Protein AF-A0A3D4C6Y8-F1 (afdb_monomer)

Radius of gyration: 14.14 Å; Cα contacts (8 Å, |Δi|>4): 90; chains: 1; bounding box: 28×45×32 Å

Sequence (112 aa):
MLMISGLDLELTQELKIAKGHQFKLLFTAAIDKIGSYLKLEVQHRGKVSVLDIADFCISYNLTFKTCTEILEELKILPAGTFLMLRNSGLNVGEVMAEARRLAELKNGNTTD

pLDDT: mean 88.34, std 12.09, range [39.47, 97.0]

Secondary structure (DSSP, 8-state):
-----HHHHHHHHHHHH--HHHHHHHHHHHHHHHHHHHHHHHHHH-SPPHHHHHHHHHHTT--HHHHHHHHHHTTSS-TTHHHHHHHTT--HHHHHHHHHHHHHHHHHTT--

Structure (mmCIF, N/CA/C/O backbone):
data_AF-A0A3D4C6Y8-F1
#
_entry.id   AF-A0A3D4C6Y8-F1
#
loop_
_atom_site.group_PDB
_atom_site.id
_atom_site.type_symbol
_atom_site.label_atom_id
_atom_site.label_alt_id
_atom_site.label_comp_id
_atom_site.label_asym_id
_atom_site.label_entity_id
_atom_site.label_seq_id
_atom_site.pdbx_PDB_ins_code
_atom_site.Cartn_x
_atom_site.Cartn_y
_atom_site.Cartn_z
_atom_site.occupancy
_atom_site.B_iso_or_equiv
_atom_site.auth_seq_id
_atom_site.auth_comp_id
_atom_site.auth_asym_id
_atom_site.auth_atom_id
_atom_site.pdbx_PDB_model_num
ATOM 1 N N . MET A 1 1 ? 3.230 -12.230 -12.875 1.00 39.47 1 MET A N 1
ATOM 2 C CA . MET A 1 1 ? 3.844 -11.186 -13.729 1.00 39.47 1 MET A CA 1
ATOM 3 C C . MET A 1 1 ? 3.860 -9.882 -12.938 1.00 39.47 1 MET A C 1
ATOM 5 O O . MET A 1 1 ? 2.799 -9.480 -12.484 1.00 39.47 1 MET A O 1
ATOM 9 N N . LEU A 1 2 ? 5.030 -9.278 -12.682 1.00 45.44 2 LEU A N 1
ATOM 10 C CA . LEU A 1 2 ? 5.107 -7.960 -12.028 1.00 45.44 2 LEU A CA 1
ATOM 11 C C . LEU A 1 2 ? 4.504 -6.918 -12.983 1.00 45.44 2 LEU A C 1
ATOM 13 O O . LEU A 1 2 ? 4.994 -6.772 -14.099 1.00 45.44 2 LEU A O 1
ATOM 17 N N . MET A 1 3 ? 3.425 -6.247 -12.569 1.00 62.34 3 MET A N 1
ATOM 18 C CA . MET A 1 3 ? 2.666 -5.298 -13.405 1.00 62.34 3 MET A CA 1
ATOM 19 C C . MET A 1 3 ? 3.211 -3.862 -13.361 1.00 62.34 3 MET A C 1
ATOM 21 O O . MET A 1 3 ? 2.575 -2.943 -13.867 1.00 62.34 3 MET A O 1
ATOM 25 N N . ILE A 1 4 ? 4.377 -3.654 -12.749 1.00 65.88 4 ILE A N 1
ATOM 26 C CA . ILE A 1 4 ? 4.955 -2.332 -12.518 1.00 65.88 4 ILE A CA 1
ATOM 27 C C . ILE A 1 4 ? 6.089 -2.055 -13.516 1.00 65.88 4 ILE A C 1
ATOM 29 O O . ILE A 1 4 ? 6.969 -2.895 -13.711 1.00 65.88 4 ILE A O 1
ATOM 33 N N . SER A 1 5 ? 6.060 -0.893 -14.180 1.00 72.31 5 SER A N 1
ATOM 34 C CA . SER A 1 5 ? 7.133 -0.492 -15.099 1.00 72.31 5 SER A CA 1
ATOM 35 C C . SER A 1 5 ? 8.437 -0.203 -14.337 1.00 72.31 5 SER A C 1
ATOM 37 O O . SER A 1 5 ? 8.417 0.020 -13.127 1.00 72.31 5 SER A O 1
ATOM 39 N N . GLY A 1 6 ? 9.585 -0.164 -15.027 1.00 73.44 6 GLY A N 1
ATOM 40 C CA . GLY A 1 6 ? 10.875 0.150 -14.388 1.00 73.44 6 GLY A CA 1
ATOM 41 C C . GLY A 1 6 ? 10.887 1.505 -13.662 1.00 73.44 6 GLY A C 1
ATOM 42 O O . GLY A 1 6 ? 11.394 1.602 -12.550 1.00 73.44 6 GLY A O 1
ATOM 43 N N . LEU A 1 7 ? 10.235 2.522 -14.235 1.00 72.38 7 LEU A N 1
ATOM 44 C CA . LEU A 1 7 ? 10.099 3.854 -13.627 1.00 72.38 7 LEU A CA 1
ATOM 45 C C . LEU A 1 7 ? 9.193 3.850 -12.388 1.00 72.38 7 LEU A C 1
ATOM 47 O O . LEU A 1 7 ? 9.424 4.590 -11.433 1.00 72.38 7 LEU A O 1
ATOM 51 N N . ASP A 1 8 ? 8.148 3.028 -12.397 1.00 79.38 8 ASP A N 1
ATOM 52 C CA . ASP A 1 8 ? 7.252 2.890 -11.249 1.00 79.38 8 ASP A CA 1
ATOM 53 C C . ASP A 1 8 ? 7.934 2.085 -10.123 1.00 79.38 8 ASP A C 1
ATOM 55 O O . ASP A 1 8 ? 7.715 2.337 -8.934 1.00 79.38 8 ASP A O 1
ATOM 59 N N . LEU A 1 9 ? 8.827 1.154 -10.476 1.00 81.88 9 LEU A N 1
ATOM 60 C CA . LEU A 1 9 ? 9.654 0.433 -9.512 1.00 81.88 9 LEU A CA 1
ATOM 61 C C . LEU A 1 9 ? 10.628 1.373 -8.786 1.00 81.88 9 LEU A C 1
ATOM 63 O O . LEU A 1 9 ? 10.726 1.298 -7.562 1.00 81.88 9 LEU A 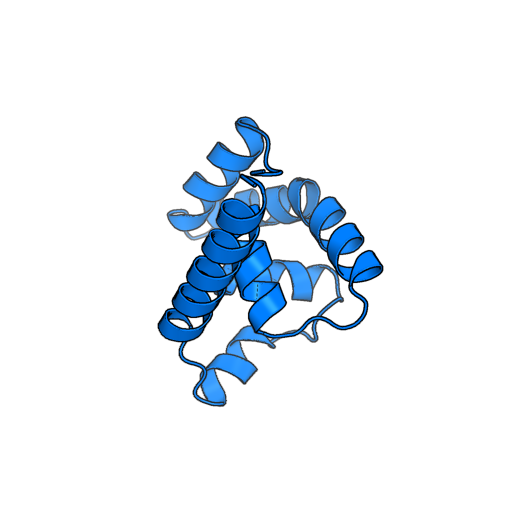O 1
ATOM 67 N N . GLU A 1 10 ? 11.306 2.271 -9.503 1.00 86.94 10 GLU A N 1
ATOM 68 C CA . GLU A 1 10 ? 12.184 3.288 -8.900 1.00 86.94 10 GLU A CA 1
ATOM 69 C C . GLU A 1 10 ? 11.404 4.201 -7.946 1.00 86.94 10 GLU A C 1
ATOM 71 O O . GLU A 1 10 ? 11.768 4.332 -6.776 1.00 86.94 10 GLU A O 1
ATOM 76 N N . LEU A 1 11 ? 10.259 4.729 -8.396 1.00 88.19 11 LEU A N 1
ATOM 77 C CA . LEU A 1 11 ? 9.382 5.566 -7.573 1.00 88.19 11 LEU A CA 1
ATOM 78 C C . LEU A 1 11 ? 9.002 4.881 -6.252 1.00 88.19 11 LEU A C 1
ATOM 80 O O . LEU A 1 11 ? 9.073 5.482 -5.179 1.00 88.19 11 LEU A O 1
ATOM 84 N N . THR A 1 12 ? 8.599 3.612 -6.313 1.00 86.75 12 THR A N 1
ATOM 85 C CA . THR A 1 12 ? 8.164 2.864 -5.122 1.00 86.75 12 THR A CA 1
ATOM 86 C C . THR A 1 12 ? 9.317 2.496 -4.197 1.00 86.75 12 THR A C 1
ATOM 88 O O . THR A 1 12 ? 9.116 2.410 -2.984 1.00 86.75 12 THR A O 1
ATOM 91 N N . GLN A 1 13 ? 10.531 2.317 -4.724 1.00 89.25 13 GLN A N 1
ATOM 92 C CA . GLN A 1 13 ? 11.734 2.132 -3.911 1.00 89.25 13 GLN A CA 1
ATOM 93 C C . GLN A 1 13 ? 12.125 3.419 -3.181 1.00 89.25 13 GLN A C 1
ATOM 95 O O . GLN A 1 13 ? 12.345 3.381 -1.969 1.00 89.25 13 GLN A O 1
ATOM 100 N N . GLU A 1 14 ? 12.143 4.557 -3.875 1.00 91.94 14 GLU A N 1
ATOM 101 C CA . GLU A 1 14 ? 12.441 5.855 -3.263 1.00 91.94 14 GLU A CA 1
ATOM 102 C C . GLU A 1 14 ? 11.411 6.226 -2.191 1.00 91.94 14 GLU A C 1
ATOM 104 O O . GLU A 1 14 ? 11.764 6.680 -1.098 1.00 91.94 14 GLU A O 1
ATOM 109 N N . LEU A 1 15 ? 10.130 5.953 -2.452 1.00 91.50 15 LEU A N 1
ATOM 110 C CA . LEU A 1 15 ? 9.042 6.240 -1.520 1.00 91.50 15 LEU A CA 1
ATOM 111 C C . LEU A 1 15 ? 9.197 5.512 -0.173 1.00 91.50 15 LEU A C 1
ATOM 113 O O . LEU A 1 15 ? 8.824 6.062 0.862 1.00 91.50 15 LEU A O 1
ATOM 117 N N . LYS A 1 16 ? 9.776 4.302 -0.153 1.00 90.38 16 LYS A N 1
ATOM 118 C CA . LYS A 1 16 ? 9.985 3.515 1.082 1.00 90.38 16 LYS A CA 1
ATOM 119 C C . LYS A 1 16 ? 10.955 4.164 2.061 1.00 90.38 16 LYS A C 1
ATOM 121 O O . LYS A 1 16 ? 10.839 3.939 3.266 1.00 90.38 16 LYS A O 1
ATOM 126 N N . ILE A 1 17 ? 11.928 4.910 1.547 1.00 92.06 17 ILE A N 1
ATOM 127 C CA . ILE A 1 17 ? 13.002 5.515 2.345 1.00 92.06 17 ILE A CA 1
ATOM 128 C C . ILE A 1 17 ? 12.805 7.020 2.551 1.00 92.06 17 ILE A C 1
ATOM 130 O O . ILE A 1 17 ? 13.376 7.589 3.485 1.00 92.06 17 ILE A O 1
ATOM 134 N N . ALA A 1 18 ? 11.991 7.661 1.709 1.00 91.44 18 ALA A N 1
ATOM 135 C CA . ALA A 1 18 ? 11.725 9.088 1.764 1.00 91.44 18 ALA A CA 1
ATOM 136 C C . ALA A 1 18 ? 11.025 9.517 3.062 1.00 91.44 18 ALA A C 1
ATOM 138 O O . ALA A 1 18 ? 10.259 8.777 3.683 1.00 91.44 18 ALA A O 1
ATOM 139 N N . LYS A 1 19 ? 11.269 10.767 3.470 1.00 90.25 19 LYS A N 1
ATOM 140 C CA . LYS A 1 19 ? 10.669 11.388 4.661 1.00 90.25 19 LYS A CA 1
ATOM 141 C C . LYS A 1 19 ? 10.262 12.833 4.374 1.00 90.25 19 LYS A C 1
ATOM 143 O O . LYS A 1 19 ? 10.700 13.438 3.397 1.00 90.25 19 LYS A O 1
ATOM 148 N N . GLY A 1 20 ? 9.434 13.400 5.251 1.00 93.06 20 GLY A N 1
ATOM 149 C CA . GLY A 1 20 ? 9.091 14.824 5.222 1.00 93.06 20 GLY A 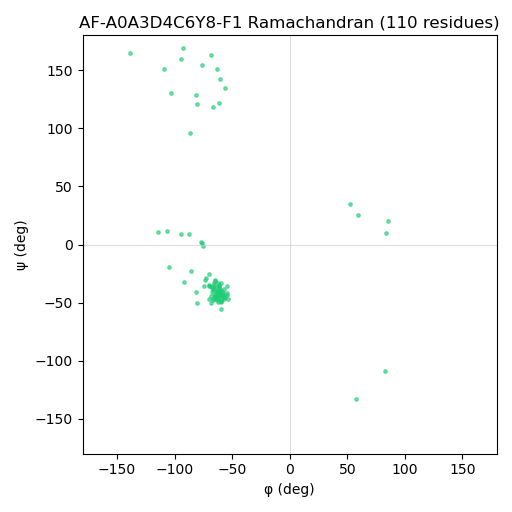CA 1
ATOM 150 C C . GLY A 1 20 ? 8.472 15.272 3.895 1.00 93.06 20 GLY A C 1
ATOM 151 O O . GLY A 1 20 ? 7.562 14.629 3.376 1.00 93.06 20 GLY A O 1
ATOM 152 N N . HIS A 1 21 ? 8.951 16.394 3.354 1.00 94.00 21 HIS A N 1
ATOM 153 C CA . HIS A 1 21 ? 8.428 16.966 2.110 1.00 94.00 21 HIS A CA 1
ATOM 154 C C . HIS A 1 21 ? 8.636 16.045 0.898 1.00 94.00 21 HIS A C 1
ATOM 1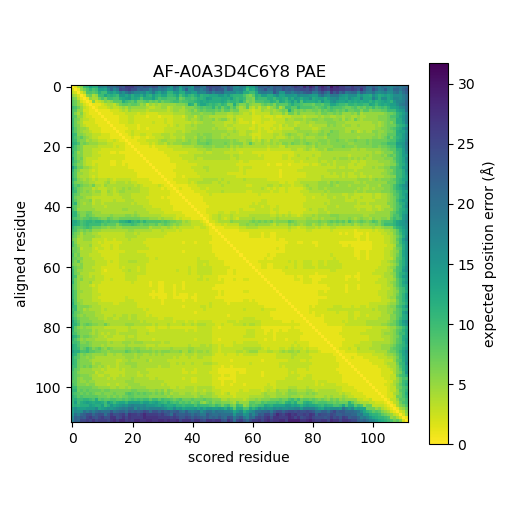56 O O . HIS A 1 21 ? 7.721 15.880 0.096 1.00 94.00 21 HIS A O 1
ATOM 162 N N . GLN A 1 22 ? 9.792 15.383 0.811 1.00 92.62 22 GLN A N 1
ATOM 163 C CA . GLN A 1 22 ? 10.096 14.453 -0.277 1.00 92.62 22 GLN A CA 1
ATOM 164 C C . GLN A 1 22 ? 9.130 13.264 -0.291 1.00 92.62 22 GLN A C 1
ATOM 166 O O . GLN A 1 22 ? 8.641 12.894 -1.354 1.00 92.62 22 GLN A O 1
ATOM 171 N N . PHE A 1 23 ? 8.795 12.712 0.883 1.00 93.00 23 PHE A N 1
ATOM 172 C CA . PHE A 1 23 ? 7.781 11.658 0.976 1.00 93.00 23 PHE A CA 1
ATOM 173 C C . PHE A 1 23 ? 6.446 12.122 0.394 1.00 93.00 23 PHE A C 1
ATOM 175 O O . PHE A 1 23 ? 5.858 11.401 -0.398 1.00 93.00 23 PHE A O 1
ATOM 182 N N . LYS A 1 24 ? 5.986 13.335 0.737 1.00 92.25 24 LYS A N 1
ATOM 183 C CA . LYS A 1 24 ? 4.714 13.862 0.220 1.00 92.25 24 LYS A CA 1
ATOM 184 C C . LYS A 1 24 ? 4.711 13.954 -1.306 1.00 92.25 24 LYS A C 1
ATOM 186 O O . LYS A 1 24 ? 3.745 13.523 -1.919 1.00 92.25 24 LYS A O 1
ATOM 191 N N . LEU A 1 25 ? 5.788 14.464 -1.905 1.00 94.25 25 LEU A N 1
ATOM 192 C CA . LEU A 1 25 ? 5.907 14.572 -3.363 1.00 94.25 25 LEU A CA 1
ATOM 193 C C . LEU A 1 25 ? 5.863 13.200 -4.045 1.00 94.25 25 LEU A C 1
ATOM 195 O O . LEU A 1 25 ? 5.085 12.997 -4.975 1.00 94.25 25 LEU A O 1
ATOM 199 N N . LEU A 1 26 ? 6.664 12.250 -3.556 1.00 92.75 26 LEU A N 1
ATOM 200 C CA . LEU A 1 26 ? 6.706 10.894 -4.106 1.00 92.75 26 LEU A CA 1
ATOM 201 C C . LEU A 1 26 ? 5.386 10.149 -3.879 1.00 92.75 26 LEU A C 1
ATOM 203 O O . LEU A 1 26 ? 4.956 9.385 -4.736 1.00 92.75 26 LEU A O 1
ATOM 207 N N . PHE A 1 27 ? 4.716 10.393 -2.753 1.00 93.75 27 PHE A N 1
ATOM 208 C CA . PHE A 1 27 ? 3.413 9.816 -2.447 1.00 93.75 27 PHE A CA 1
ATOM 209 C C . PHE A 1 27 ? 2.329 10.337 -3.397 1.00 93.75 27 PHE A C 1
ATOM 211 O O . PHE A 1 27 ? 1.604 9.531 -3.971 1.00 93.75 27 PHE A O 1
ATOM 218 N N . THR A 1 28 ? 2.263 11.652 -3.641 1.00 93.00 28 THR A N 1
ATOM 219 C CA . THR A 1 28 ? 1.364 12.228 -4.656 1.00 93.00 28 THR A CA 1
ATOM 220 C C . THR A 1 28 ? 1.629 11.617 -6.032 1.00 93.00 28 THR A C 1
ATOM 222 O O . THR A 1 28 ? 0.701 11.145 -6.681 1.00 93.00 28 THR A O 1
ATOM 225 N N . ALA A 1 29 ? 2.898 11.528 -6.441 1.00 91.69 29 ALA A N 1
ATOM 226 C CA . ALA A 1 29 ? 3.258 10.903 -7.712 1.00 91.69 29 ALA A CA 1
ATOM 227 C C . ALA A 1 29 ? 2.855 9.417 -7.776 1.00 91.69 29 ALA A C 1
ATOM 229 O O . ALA A 1 29 ? 2.430 8.937 -8.827 1.00 91.69 29 ALA A O 1
ATOM 230 N N . ALA A 1 30 ? 2.961 8.683 -6.664 1.00 91.06 30 ALA A N 1
ATOM 231 C CA . ALA A 1 30 ? 2.529 7.292 -6.578 1.00 91.06 30 ALA A CA 1
ATOM 232 C C . ALA A 1 30 ? 1.005 7.150 -6.686 1.00 91.06 30 ALA A C 1
ATOM 234 O O . ALA A 1 30 ? 0.544 6.224 -7.347 1.00 91.06 30 ALA A O 1
ATOM 235 N N . ILE A 1 31 ? 0.218 8.066 -6.112 1.00 92.56 31 ILE A N 1
ATOM 236 C CA . ILE A 1 31 ? -1.240 8.092 -6.313 1.00 92.56 31 ILE A CA 1
ATOM 237 C C . ILE A 1 31 ? -1.564 8.271 -7.797 1.00 92.56 31 ILE A C 1
ATOM 239 O O . ILE A 1 31 ? -2.343 7.492 -8.344 1.00 92.56 31 ILE A O 1
ATOM 243 N N . ASP A 1 32 ? -0.936 9.244 -8.458 1.00 89.31 32 ASP A N 1
ATOM 244 C CA . ASP A 1 32 ? -1.227 9.553 -9.861 1.00 89.31 32 ASP A CA 1
ATOM 245 C C . ASP A 1 32 ? -0.846 8.397 -10.795 1.00 89.31 32 ASP A C 1
ATOM 247 O O . ASP A 1 32 ? -1.619 8.015 -11.678 1.00 89.31 32 ASP A O 1
ATOM 251 N N . LYS A 1 33 ? 0.337 7.805 -10.588 1.00 86.81 33 LYS A N 1
ATOM 252 C CA . LYS A 1 33 ? 0.843 6.729 -11.448 1.00 86.81 33 LYS A CA 1
ATOM 253 C C . LYS A 1 33 ? 0.248 5.365 -11.119 1.00 86.81 33 LYS A C 1
ATOM 255 O O . LYS A 1 33 ? -0.215 4.674 -12.017 1.00 86.81 33 LYS A O 1
ATOM 260 N N . ILE A 1 34 ? 0.262 4.967 -9.849 1.00 87.56 34 ILE A N 1
ATOM 261 C CA . ILE A 1 34 ? -0.090 3.607 -9.406 1.00 87.56 34 ILE A CA 1
ATOM 262 C C . ILE A 1 34 ? -1.578 3.509 -9.058 1.00 87.56 34 ILE A C 1
ATOM 264 O O . ILE A 1 34 ? -2.205 2.468 -9.260 1.00 87.56 34 ILE A O 1
ATOM 268 N N . GLY A 1 35 ? -2.172 4.595 -8.561 1.00 88.62 35 GLY A N 1
ATOM 269 C CA . GLY A 1 35 ? -3.542 4.592 -8.058 1.00 88.62 35 GLY A CA 1
ATOM 270 C C . GLY A 1 35 ? -4.595 4.249 -9.113 1.00 88.62 35 GLY A C 1
ATOM 271 O O . GLY A 1 35 ? -5.580 3.582 -8.796 1.00 88.62 35 GLY A O 1
ATOM 272 N N . SER A 1 36 ? -4.375 4.627 -10.375 1.00 87.69 36 SER A N 1
ATOM 273 C CA . SER A 1 36 ? -5.263 4.248 -11.483 1.00 87.69 36 SER A CA 1
ATOM 274 C C . SER A 1 36 ? -5.316 2.727 -11.691 1.00 87.69 36 SER A C 1
ATOM 276 O O . SER A 1 36 ? -6.406 2.168 -11.822 1.00 87.69 36 SER A O 1
ATOM 278 N N . TYR A 1 37 ? -4.170 2.045 -11.624 1.00 88.75 37 TYR A N 1
ATOM 279 C CA . TYR A 1 37 ? -4.088 0.588 -11.736 1.00 88.75 37 TYR A CA 1
ATOM 280 C C . TYR A 1 37 ? -4.709 -0.120 -10.531 1.00 88.75 37 TYR A C 1
ATOM 282 O O . TYR A 1 37 ? -5.511 -1.034 -10.709 1.00 88.75 37 TYR A O 1
ATOM 290 N N . LEU A 1 38 ? -4.428 0.355 -9.312 1.00 90.31 38 LEU A N 1
ATOM 291 C CA . LEU A 1 38 ? -5.051 -0.178 -8.095 1.00 90.31 38 LEU A CA 1
ATOM 292 C C . LEU A 1 38 ? -6.575 -0.073 -8.155 1.00 90.31 38 LEU A C 1
ATOM 294 O O . LEU A 1 38 ? -7.282 -1.017 -7.811 1.00 90.31 38 LEU A O 1
ATOM 298 N N . LYS A 1 39 ? -7.101 1.057 -8.636 1.00 91.12 39 LYS A N 1
ATOM 299 C CA . LYS A 1 39 ? -8.544 1.249 -8.791 1.00 91.12 39 LYS A CA 1
ATOM 300 C C . LYS A 1 39 ? -9.159 0.236 -9.758 1.00 91.12 39 LYS A C 1
ATOM 302 O O . LYS A 1 39 ? -10.229 -0.290 -9.459 1.00 91.12 39 LYS A O 1
ATOM 307 N N . LEU A 1 40 ? -8.494 -0.050 -10.877 1.00 89.75 40 LEU A N 1
ATOM 308 C CA . LEU A 1 40 ? -8.941 -1.068 -11.832 1.00 89.75 40 LEU A CA 1
ATOM 309 C C . LEU A 1 40 ? -8.921 -2.469 -11.209 1.00 89.75 40 LEU A C 1
ATOM 311 O O . LEU A 1 40 ? -9.915 -3.187 -11.294 1.00 89.75 40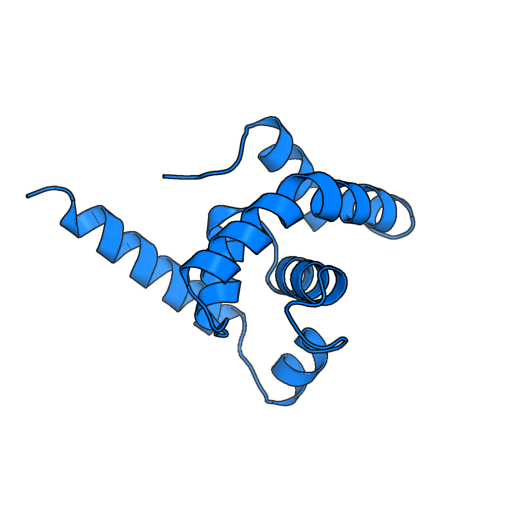 LEU A O 1
ATOM 315 N N . GLU A 1 41 ? -7.839 -2.847 -10.523 1.00 90.62 41 GLU A N 1
ATOM 316 C CA . GLU A 1 41 ? -7.757 -4.142 -9.834 1.00 90.62 41 GLU A CA 1
ATOM 317 C C . GLU A 1 41 ? -8.873 -4.320 -8.803 1.00 90.62 41 GLU A C 1
ATOM 319 O O . GLU A 1 41 ? -9.529 -5.363 -8.756 1.00 90.62 41 GLU A O 1
ATOM 324 N N . VAL A 1 42 ? -9.138 -3.282 -8.010 1.00 91.38 42 VAL A N 1
ATOM 325 C CA . VAL A 1 42 ? -10.230 -3.292 -7.037 1.00 91.38 42 VAL A CA 1
ATOM 326 C C . VAL A 1 42 ? -11.583 -3.450 -7.726 1.00 91.38 42 VAL A C 1
ATOM 328 O O . VAL A 1 42 ? -12.395 -4.252 -7.277 1.00 91.38 42 VAL A O 1
ATOM 331 N N . GLN A 1 43 ? -11.831 -2.751 -8.836 1.00 89.88 43 GLN A N 1
ATOM 332 C CA . GLN A 1 43 ? -13.077 -2.902 -9.596 1.00 89.88 43 GLN A CA 1
ATOM 333 C C . GLN A 1 43 ? -13.275 -4.328 -10.122 1.00 89.88 43 GLN A C 1
ATOM 335 O O . GLN A 1 43 ? -14.395 -4.834 -10.084 1.00 89.88 43 GLN A O 1
ATOM 340 N N . HIS A 1 44 ? -12.204 -4.992 -10.564 1.00 88.62 44 HIS A N 1
ATOM 341 C CA . HIS A 1 44 ? -12.267 -6.379 -11.026 1.00 88.62 44 HIS A CA 1
ATOM 342 C C . HIS A 1 44 ? -12.520 -7.383 -9.895 1.00 88.62 44 HIS A C 1
ATOM 344 O O . HIS A 1 44 ? -13.220 -8.372 -10.107 1.00 88.62 44 HIS A O 1
ATOM 350 N N . ARG A 1 45 ? -11.971 -7.141 -8.698 1.00 86.69 45 ARG A N 1
ATOM 351 C CA . ARG A 1 45 ? -12.129 -8.027 -7.528 1.00 86.69 45 ARG A CA 1
ATOM 352 C C . ARG A 1 45 ? -13.397 -7.742 -6.715 1.00 86.69 45 ARG A C 1
ATOM 354 O O . ARG A 1 45 ? -13.881 -8.612 -5.995 1.00 86.69 45 ARG A O 1
ATOM 361 N N . GLY A 1 46 ? -13.937 -6.530 -6.811 1.00 87.75 46 GLY A N 1
ATOM 362 C CA . GLY A 1 46 ? -15.057 -6.055 -6.006 1.00 87.75 46 GLY A CA 1
ATOM 363 C C . GLY A 1 46 ? -14.607 -5.553 -4.632 1.00 87.75 46 GLY A C 1
ATOM 364 O O . GLY A 1 46 ? -14.039 -4.470 -4.506 1.00 87.75 46 GLY A O 1
ATOM 365 N N . LYS A 1 47 ? -14.916 -6.302 -3.568 1.00 88.06 47 LYS A N 1
ATOM 366 C CA . LYS A 1 47 ? -14.605 -5.882 -2.193 1.00 88.06 47 LYS A CA 1
ATOM 367 C C . LYS A 1 47 ? -13.145 -6.188 -1.853 1.00 88.06 47 LYS A C 1
ATOM 369 O O . LYS A 1 47 ? -12.719 -7.329 -1.968 1.00 88.06 47 LYS A O 1
ATOM 374 N N . VAL A 1 48 ? -12.419 -5.188 -1.354 1.00 92.19 48 VAL A N 1
ATOM 375 C CA . VAL A 1 48 ? -11.009 -5.321 -0.955 1.00 92.19 48 VAL A CA 1
ATOM 376 C C . VAL A 1 48 ? -10.893 -5.960 0.428 1.00 92.19 48 VAL A C 1
ATOM 378 O O . VAL A 1 48 ? -11.415 -5.427 1.410 1.00 92.19 48 VAL A O 1
ATOM 381 N N . SER A 1 49 ? -10.198 -7.093 0.513 1.00 94.62 49 SER A N 1
ATOM 382 C CA . SER A 1 49 ? -9.803 -7.720 1.776 1.00 94.62 49 SER A CA 1
ATOM 383 C C . SER A 1 49 ? -8.403 -7.282 2.223 1.00 94.62 49 SER A C 1
ATOM 385 O O . SER A 1 49 ? -7.632 -6.698 1.465 1.00 94.62 49 SER A O 1
ATOM 387 N N . VAL A 1 50 ? -8.033 -7.610 3.463 1.00 95.69 50 VAL A N 1
ATOM 388 C CA . VAL A 1 50 ? -6.676 -7.365 3.984 1.00 95.69 50 VAL A CA 1
ATOM 389 C C . VAL A 1 50 ? -5.606 -8.119 3.180 1.00 95.69 50 VAL A C 1
ATOM 391 O O . VAL A 1 50 ? -4.513 -7.592 2.973 1.00 95.69 50 VAL A O 1
ATOM 394 N N . LEU A 1 51 ? -5.924 -9.322 2.690 1.00 95.19 51 LEU A N 1
ATOM 395 C CA . LEU A 1 51 ? -5.018 -10.087 1.830 1.00 95.19 51 LEU A CA 1
ATOM 396 C C . LEU A 1 51 ? -4.872 -9.450 0.446 1.00 95.19 51 LEU A C 1
ATOM 398 O O . LEU A 1 51 ? -3.769 -9.456 -0.090 1.00 95.19 51 LEU A O 1
ATOM 402 N N . ASP A 1 52 ? -5.928 -8.841 -0.101 1.00 94.88 52 ASP A N 1
ATOM 403 C CA . ASP A 1 52 ? -5.825 -8.098 -1.365 1.00 94.88 52 ASP A CA 1
ATOM 404 C C . ASP A 1 52 ? -4.891 -6.893 -1.228 1.00 94.88 52 ASP A C 1
ATOM 406 O O . ASP A 1 52 ? -4.061 -6.660 -2.100 1.00 94.88 52 ASP A O 1
ATOM 410 N N . ILE A 1 53 ? -4.950 -6.169 -0.102 1.00 95.75 53 ILE A N 1
ATOM 411 C CA . ILE A 1 53 ? -4.011 -5.068 0.173 1.00 95.75 53 ILE A CA 1
ATOM 412 C C . ILE A 1 53 ? -2.567 -5.586 0.158 1.00 95.75 53 ILE A C 1
ATOM 414 O O . ILE A 1 53 ? -1.694 -4.961 -0.442 1.00 95.75 53 ILE A O 1
ATOM 418 N N . ALA A 1 54 ? -2.299 -6.735 0.783 1.00 96.00 54 ALA A N 1
ATOM 419 C CA . ALA A 1 54 ? -0.964 -7.330 0.782 1.00 96.00 54 ALA A CA 1
ATOM 420 C C . ALA A 1 54 ? -0.521 -7.810 -0.611 1.00 96.00 54 ALA A C 1
ATOM 422 O O . ALA A 1 54 ? 0.639 -7.621 -0.983 1.00 96.00 54 ALA A O 1
ATOM 423 N N . ASP A 1 55 ? -1.436 -8.367 -1.401 1.00 93.19 55 ASP A N 1
ATOM 424 C CA . ASP A 1 55 ? -1.190 -8.761 -2.792 1.00 93.19 55 ASP A CA 1
ATOM 425 C C . ASP A 1 55 ? -0.832 -7.548 -3.670 1.00 93.19 55 ASP A C 1
ATOM 427 O O . ASP A 1 55 ? 0.150 -7.573 -4.418 1.00 93.19 55 ASP A O 1
ATOM 431 N N . PHE A 1 56 ? -1.539 -6.427 -3.498 1.00 93.25 56 PHE A N 1
ATOM 432 C CA . PHE A 1 56 ? -1.201 -5.157 -4.145 1.00 93.25 56 PHE A CA 1
ATOM 433 C C . PHE A 1 56 ? 0.178 -4.644 -3.717 1.00 93.25 56 PHE A C 1
ATOM 435 O O . PHE A 1 56 ? 0.966 -4.203 -4.552 1.00 93.25 56 PHE A O 1
ATOM 442 N N . CYS A 1 57 ? 0.525 -4.747 -2.431 1.00 93.19 57 CYS A N 1
ATOM 443 C CA . CYS A 1 57 ? 1.848 -4.346 -1.945 1.00 93.19 57 CYS A CA 1
ATOM 444 C C . CYS A 1 57 ? 2.977 -5.103 -2.644 1.00 93.19 57 CYS A C 1
ATOM 446 O O . CYS A 1 57 ? 4.007 -4.513 -2.968 1.00 93.19 57 CYS A O 1
ATOM 448 N N . ILE A 1 58 ? 2.791 -6.402 -2.877 1.00 90.62 58 ILE A N 1
ATOM 449 C CA . ILE A 1 58 ? 3.761 -7.230 -3.595 1.00 90.62 58 ILE A CA 1
ATOM 450 C C . ILE A 1 58 ? 3.808 -6.812 -5.067 1.00 90.62 58 ILE A C 1
ATOM 452 O O . ILE A 1 58 ? 4.889 -6.531 -5.584 1.00 90.62 58 ILE A O 1
ATOM 456 N N . SER A 1 59 ? 2.644 -6.721 -5.712 1.00 88.81 59 SER A N 1
ATOM 457 C CA . SER A 1 59 ? 2.514 -6.455 -7.151 1.00 88.81 59 SER A CA 1
ATOM 458 C C . SER A 1 59 ? 3.062 -5.090 -7.563 1.00 88.81 59 SER A C 1
ATOM 460 O O . SER A 1 59 ? 3.696 -4.971 -8.612 1.00 88.81 59 SER A O 1
ATOM 462 N N . TYR A 1 60 ? 2.877 -4.081 -6.710 1.00 89.06 60 TYR A N 1
ATOM 463 C CA . TYR A 1 60 ? 3.310 -2.704 -6.945 1.00 89.06 60 TYR A CA 1
ATOM 464 C C . TYR A 1 60 ? 4.520 -2.300 -6.101 1.00 89.06 60 TYR A C 1
ATOM 466 O O . TYR A 1 60 ? 4.852 -1.124 -6.028 1.00 89.06 60 TYR A O 1
ATOM 474 N N . ASN A 1 61 ? 5.188 -3.251 -5.442 1.00 90.00 61 ASN A N 1
ATOM 475 C CA . ASN A 1 61 ? 6.365 -2.988 -4.614 1.00 90.00 61 ASN A CA 1
ATOM 476 C C . ASN A 1 61 ? 6.148 -1.884 -3.546 1.00 90.00 61 ASN A C 1
ATOM 478 O O . ASN A 1 61 ? 7.070 -1.146 -3.204 1.00 90.00 61 ASN A O 1
ATOM 482 N N . LEU A 1 62 ? 4.954 -1.782 -2.963 1.00 91.88 62 LEU A N 1
ATOM 483 C CA . LEU A 1 62 ? 4.613 -0.800 -1.927 1.00 91.88 62 LEU A CA 1
ATOM 484 C C . LEU A 1 62 ? 4.781 -1.380 -0.514 1.00 91.88 62 LEU A C 1
ATOM 486 O O . LEU A 1 62 ? 4.787 -2.594 -0.310 1.00 91.88 62 LEU A O 1
ATOM 490 N N . THR A 1 63 ? 4.912 -0.513 0.496 1.00 93.69 63 THR A N 1
ATOM 491 C CA . THR A 1 63 ? 4.709 -0.955 1.889 1.00 93.69 63 THR A CA 1
ATOM 492 C C . THR A 1 63 ? 3.219 -1.121 2.172 1.00 93.69 63 THR A C 1
ATOM 494 O O . THR A 1 63 ? 2.401 -0.420 1.575 1.00 93.69 63 THR A O 1
ATOM 497 N N . PHE A 1 64 ? 2.866 -1.975 3.139 1.00 94.81 64 PHE A N 1
ATOM 498 C CA . PHE A 1 64 ? 1.471 -2.162 3.556 1.00 94.81 64 PHE A CA 1
ATOM 499 C C . PHE A 1 64 ? 0.796 -0.849 3.952 1.00 94.81 64 PHE A C 1
ATOM 501 O O . PHE A 1 64 ? -0.325 -0.563 3.533 1.00 94.81 64 PHE A O 1
ATOM 508 N N . LYS A 1 65 ? 1.515 -0.011 4.704 1.00 95.31 65 LYS A N 1
ATOM 509 C CA . LYS A 1 65 ? 1.044 1.313 5.098 1.00 95.31 65 LYS A CA 1
ATOM 510 C C . LYS A 1 65 ? 0.758 2.184 3.873 1.00 95.31 65 LYS A C 1
ATOM 512 O O . LYS A 1 65 ? -0.365 2.636 3.710 1.00 95.31 65 LYS A O 1
ATOM 517 N N . THR A 1 66 ? 1.745 2.357 2.996 1.00 94.94 66 THR A N 1
ATOM 518 C CA . THR A 1 66 ? 1.627 3.215 1.808 1.00 94.94 66 THR A CA 1
ATOM 519 C C . THR A 1 66 ? 0.513 2.753 0.875 1.00 94.94 66 THR A C 1
ATOM 521 O O . THR A 1 66 ? -0.251 3.574 0.387 1.00 94.94 66 THR A O 1
ATOM 524 N N . CYS A 1 67 ? 0.392 1.445 0.638 1.00 95.69 67 CYS A N 1
ATOM 525 C CA . CYS A 1 67 ? -0.677 0.907 -0.197 1.00 95.69 67 CYS A CA 1
ATOM 526 C C . CYS A 1 67 ? -2.053 1.174 0.418 1.00 95.69 67 CYS A C 1
ATOM 528 O O . CYS A 1 67 ? -2.970 1.574 -0.293 1.00 95.69 67 CYS A O 1
ATOM 530 N N . THR A 1 68 ? -2.189 0.995 1.735 1.00 96.81 68 THR A N 1
ATOM 531 C CA . THR A 1 68 ? -3.438 1.309 2.439 1.00 96.81 68 THR A CA 1
ATOM 532 C C . THR A 1 68 ? -3.759 2.799 2.315 1.00 96.81 68 THR A C 1
ATOM 534 O O . THR A 1 68 ? -4.862 3.138 1.912 1.00 96.81 68 THR A O 1
ATOM 537 N N . GLU A 1 69 ? -2.787 3.683 2.557 1.00 96.00 69 GLU A N 1
ATOM 538 C CA . GLU A 1 69 ? -2.957 5.139 2.439 1.00 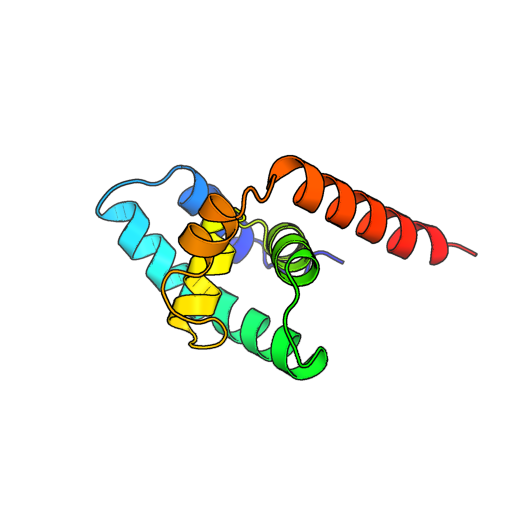96.00 69 GL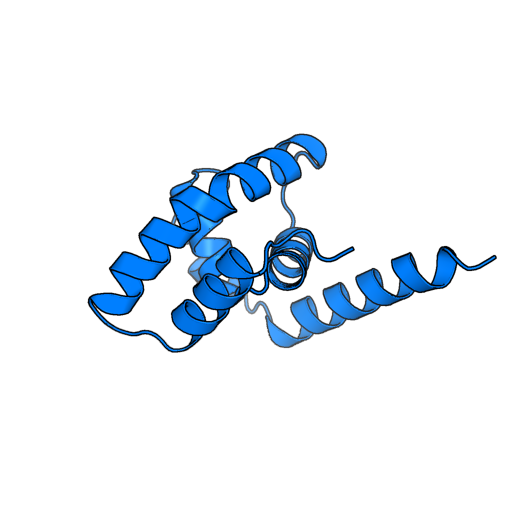U A CA 1
ATOM 539 C C . GLU A 1 69 ? -3.343 5.568 1.012 1.00 96.00 69 GLU A C 1
ATOM 541 O O . GLU A 1 69 ? -4.228 6.399 0.850 1.00 96.00 69 GLU A O 1
ATOM 546 N N . ILE A 1 70 ? -2.771 4.967 -0.038 1.00 95.56 70 ILE A N 1
ATOM 547 C CA . ILE A 1 70 ? -3.192 5.245 -1.425 1.00 95.56 70 ILE A CA 1
ATOM 548 C C . ILE A 1 70 ? -4.657 4.836 -1.641 1.00 95.56 70 ILE A C 1
ATOM 550 O O . ILE A 1 70 ? -5.428 5.588 -2.231 1.00 95.56 70 ILE A O 1
ATOM 554 N N . LEU A 1 71 ? -5.073 3.665 -1.154 1.00 96.12 71 LEU A N 1
ATOM 555 C CA . LEU A 1 71 ? -6.467 3.219 -1.270 1.00 96.12 71 LEU A CA 1
ATOM 556 C C . LEU A 1 71 ? -7.436 4.114 -0.474 1.00 96.12 71 LEU A C 1
ATOM 558 O O . LEU A 1 71 ? -8.582 4.294 -0.893 1.00 96.12 71 LEU A O 1
ATOM 562 N N . GLU A 1 72 ? -6.989 4.688 0.644 1.00 96.31 72 GLU A N 1
ATOM 563 C CA . GLU A 1 72 ? -7.736 5.692 1.410 1.00 96.31 72 GLU A CA 1
ATOM 564 C C . GLU A 1 72 ? -7.899 6.999 0.615 1.00 96.31 72 GLU A C 1
ATOM 566 O O . GLU A 1 72 ? -9.018 7.495 0.471 1.00 96.31 72 GLU A O 1
ATOM 571 N N . GLU A 1 73 ? -6.821 7.516 0.017 1.00 96.25 73 GLU A N 1
ATOM 572 C CA . GLU A 1 73 ? -6.846 8.724 -0.827 1.00 96.25 73 GLU A CA 1
ATOM 573 C C . GLU A 1 73 ? -7.747 8.557 -2.061 1.00 96.25 73 GLU A C 1
ATOM 575 O O . GLU A 1 73 ? -8.478 9.468 -2.458 1.00 96.25 73 GLU A O 1
ATOM 580 N N . LEU A 1 74 ? -7.783 7.350 -2.633 1.00 93.94 74 LEU A N 1
ATOM 581 C CA . LEU A 1 74 ? -8.680 6.996 -3.738 1.00 93.94 74 LEU A CA 1
ATOM 582 C C . LEU A 1 74 ? -10.140 6.781 -3.304 1.00 93.94 74 LEU A C 1
ATOM 584 O O . LEU A 1 74 ? -10.987 6.499 -4.157 1.00 93.94 74 LEU A O 1
ATOM 588 N N . LYS A 1 75 ? -10.451 6.908 -2.005 1.00 95.00 75 LYS A N 1
ATOM 589 C CA . LYS A 1 75 ? -11.770 6.649 -1.397 1.00 95.00 75 LYS A CA 1
ATOM 590 C C . LYS A 1 75 ? -12.272 5.217 -1.609 1.00 95.00 75 LYS A C 1
ATOM 592 O O . LYS A 1 75 ? -13.477 4.971 -1.613 1.00 95.00 75 LYS A O 1
ATOM 597 N N . ILE A 1 76 ? -11.349 4.278 -1.802 1.00 94.81 76 ILE A N 1
ATOM 598 C CA . ILE A 1 76 ? -11.640 2.844 -1.884 1.00 94.81 76 ILE A CA 1
ATOM 599 C C . ILE A 1 76 ? -11.770 2.269 -0.472 1.00 94.81 76 ILE A C 1
ATOM 601 O O . ILE A 1 76 ? -12.660 1.462 -0.206 1.00 94.81 76 ILE A O 1
ATOM 605 N N . LEU A 1 77 ? -10.898 2.710 0.435 1.00 96.00 77 LEU A N 1
ATOM 606 C CA . LEU A 1 77 ? -10.970 2.410 1.860 1.00 96.00 77 LEU A CA 1
ATOM 607 C C . LEU A 1 77 ? -11.366 3.669 2.649 1.00 96.00 77 LEU A C 1
ATOM 609 O O . LEU A 1 77 ? -11.057 4.784 2.223 1.00 96.00 77 LEU A O 1
ATOM 613 N N . PRO A 1 78 ? -12.039 3.529 3.804 1.00 96.25 78 PRO A N 1
ATOM 614 C CA . PRO A 1 78 ? -12.262 4.647 4.715 1.00 96.25 78 PRO A CA 1
ATOM 615 C C . PRO A 1 78 ? -10.941 5.242 5.216 1.00 96.25 78 PRO A C 1
ATOM 617 O O . PRO A 1 78 ? -10.009 4.502 5.526 1.00 96.25 78 PRO A O 1
ATOM 620 N N . ALA A 1 79 ? -10.873 6.565 5.368 1.00 96.56 79 ALA A N 1
ATOM 621 C CA . ALA A 1 79 ? -9.699 7.225 5.936 1.00 96.56 79 ALA A CA 1
ATOM 622 C C . ALA A 1 79 ? -9.356 6.665 7.332 1.00 96.56 79 ALA A C 1
ATOM 624 O O . ALA A 1 79 ? -10.239 6.506 8.179 1.00 96.56 79 ALA A O 1
ATOM 625 N N . GLY A 1 80 ? -8.074 6.379 7.578 1.00 95.12 80 GLY A N 1
ATOM 626 C CA . GLY A 1 80 ? -7.594 5.806 8.838 1.00 95.12 80 GLY A CA 1
ATOM 627 C C . GLY A 1 80 ? -7.711 4.280 8.945 1.00 95.12 80 GLY A C 1
ATOM 628 O O . GLY A 1 80 ? -7.463 3.731 10.023 1.00 95.12 80 GLY A O 1
ATOM 629 N N . THR A 1 81 ? -8.033 3.581 7.855 1.00 96.44 81 THR A N 1
ATOM 630 C CA . THR A 1 81 ? -8.084 2.111 7.796 1.00 96.44 81 THR A CA 1
ATOM 631 C C . THR A 1 81 ? -6.776 1.474 8.259 1.00 96.44 81 THR A C 1
ATOM 633 O O . THR A 1 81 ? -6.817 0.523 9.041 1.00 96.44 81 THR A O 1
ATOM 636 N N . PHE A 1 82 ? -5.609 2.008 7.876 1.00 95.44 82 PHE A N 1
ATOM 637 C CA . PHE A 1 82 ? -4.329 1.466 8.356 1.00 95.44 82 PHE A CA 1
ATOM 638 C C . PHE A 1 82 ? -4.228 1.485 9.890 1.00 95.44 82 PHE A C 1
ATOM 640 O O . PHE A 1 82 ? -3.816 0.501 10.510 1.00 95.44 82 PHE A O 1
ATOM 647 N N . LEU A 1 83 ? -4.631 2.596 10.516 1.00 95.31 83 LEU A N 1
ATOM 648 C CA . LEU A 1 83 ? -4.612 2.732 11.970 1.00 95.31 83 LEU A CA 1
ATOM 649 C C . LEU A 1 83 ? -5.630 1.795 12.628 1.00 95.31 83 LEU A C 1
ATOM 651 O O . LEU A 1 83 ? -5.307 1.161 13.629 1.00 95.31 83 LEU A O 1
ATOM 655 N N . MET A 1 84 ? -6.827 1.665 12.050 1.00 97.00 84 MET A N 1
ATOM 656 C CA . MET A 1 84 ? -7.851 0.735 12.532 1.00 97.00 84 MET A CA 1
ATOM 657 C C . MET A 1 84 ? -7.360 -0.715 12.513 1.00 97.00 84 MET A C 1
ATOM 659 O O . MET A 1 84 ? -7.463 -1.398 13.528 1.00 97.00 84 MET A O 1
ATOM 663 N N . LEU A 1 85 ? -6.772 -1.163 11.399 1.00 95.38 85 LEU A N 1
ATOM 664 C CA . LEU A 1 85 ? -6.214 -2.511 11.258 1.00 95.38 85 LEU A CA 1
ATOM 665 C C . LEU A 1 85 ? -5.076 -2.761 12.252 1.00 95.38 85 LEU A C 1
ATOM 667 O O . LEU A 1 85 ? -5.006 -3.808 12.894 1.00 95.38 85 LEU A O 1
ATOM 671 N N . ARG A 1 86 ? -4.186 -1.782 12.430 1.00 93.50 86 ARG A N 1
ATOM 672 C CA . ARG A 1 86 ? -3.114 -1.886 13.424 1.00 93.50 86 ARG A CA 1
ATOM 673 C C . ARG A 1 86 ? -3.677 -2.006 14.842 1.00 93.50 86 ARG A C 1
ATOM 675 O O . ARG A 1 86 ? -3.205 -2.835 15.615 1.00 93.50 86 ARG A O 1
ATOM 682 N N . ASN A 1 87 ? -4.687 -1.206 15.175 1.00 95.69 87 ASN A N 1
ATOM 683 C CA . ASN A 1 87 ? -5.315 -1.206 16.496 1.00 95.69 87 ASN A CA 1
ATOM 684 C C . ASN A 1 87 ? -6.140 -2.472 16.761 1.00 95.69 87 ASN A C 1
ATOM 686 O O . ASN A 1 87 ? -6.278 -2.864 17.916 1.00 95.69 87 ASN A O 1
ATOM 690 N N . SER A 1 88 ? -6.640 -3.143 15.720 1.00 95.50 88 SER A N 1
ATOM 691 C CA . SER A 1 88 ? -7.283 -4.454 15.849 1.00 95.50 88 SER A CA 1
ATOM 692 C C . SER A 1 88 ? -6.288 -5.607 16.027 1.00 95.50 88 SER A C 1
ATOM 694 O O . SER A 1 88 ? -6.705 -6.760 16.073 1.00 95.50 88 SER A O 1
ATOM 696 N N . GLY A 1 89 ? -4.983 -5.323 16.097 1.00 95.50 89 GLY A N 1
ATOM 697 C CA . GLY A 1 89 ? -3.939 -6.329 16.288 1.00 95.50 89 GLY A CA 1
ATOM 698 C C . GLY A 1 89 ? -3.466 -7.001 15.000 1.00 95.50 89 GLY A C 1
ATOM 699 O O . GLY A 1 89 ? -2.893 -8.085 15.069 1.00 95.50 89 GLY A O 1
ATOM 700 N N . LEU A 1 90 ? -3.687 -6.394 13.826 1.00 96.12 90 LEU A N 1
ATOM 701 C CA . LEU A 1 90 ? -3.221 -6.972 12.567 1.00 96.12 90 LEU A CA 1
ATOM 702 C C . LEU A 1 90 ? -1.689 -7.105 12.548 1.00 96.12 90 LEU A C 1
ATOM 704 O O . LEU A 1 90 ? -0.966 -6.106 12.609 1.00 96.12 90 LEU A O 1
ATOM 708 N N . ASN A 1 91 ? -1.195 -8.330 12.362 1.00 96.00 91 ASN A N 1
ATOM 709 C CA . ASN A 1 91 ? 0.219 -8.584 12.118 1.00 96.00 91 ASN A CA 1
ATOM 710 C C . ASN A 1 91 ? 0.533 -8.472 10.619 1.00 96.00 91 ASN A C 1
ATOM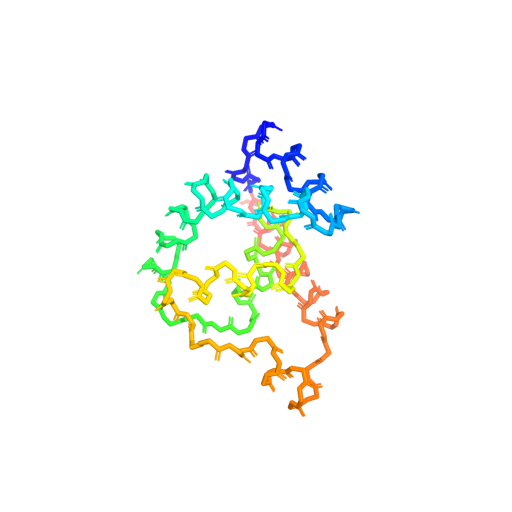 712 O O . ASN A 1 91 ? 0.390 -9.425 9.856 1.00 96.00 91 ASN A O 1
ATOM 716 N N . VAL A 1 92 ? 1.000 -7.296 10.193 1.00 94.62 92 VAL A N 1
ATOM 717 C CA . VAL A 1 92 ? 1.372 -7.031 8.791 1.00 94.62 92 VAL A CA 1
ATOM 718 C C . VAL A 1 92 ? 2.392 -8.048 8.262 1.00 94.62 92 VAL A C 1
ATOM 720 O O . VAL A 1 92 ? 2.320 -8.421 7.095 1.00 94.62 92 VAL A O 1
ATOM 723 N N . GLY A 1 93 ? 3.323 -8.519 9.098 1.00 94.62 93 GLY A N 1
ATOM 724 C CA . GLY A 1 93 ? 4.336 -9.492 8.685 1.00 94.62 93 GLY A CA 1
ATOM 725 C C . GLY A 1 93 ? 3.725 -10.826 8.255 1.00 94.62 93 GLY A C 1
ATOM 726 O O . GLY A 1 93 ? 4.063 -11.334 7.188 1.00 94.62 93 GLY A O 1
ATOM 727 N N . GLU A 1 94 ? 2.781 -11.345 9.041 1.00 96.44 94 GLU A N 1
ATOM 728 C CA . GLU A 1 94 ? 2.069 -12.597 8.745 1.00 96.44 94 GLU A CA 1
ATOM 729 C C . GLU A 1 94 ? 1.208 -12.475 7.488 1.00 96.44 94 GLU A C 1
ATOM 731 O O . GLU A 1 94 ? 1.267 -13.336 6.613 1.00 96.44 94 GLU A O 1
ATOM 736 N N . VAL A 1 95 ? 0.468 -11.370 7.348 1.00 96.12 95 VAL A N 1
ATOM 737 C CA . VAL A 1 95 ? -0.367 -11.123 6.162 1.00 96.12 95 VAL A CA 1
ATOM 738 C C . VAL A 1 95 ? 0.491 -11.060 4.896 1.00 96.12 95 VAL A C 1
ATOM 740 O O . VAL A 1 95 ? 0.149 -11.661 3.880 1.00 96.12 95 VAL A O 1
ATOM 743 N N . MET A 1 96 ? 1.621 -10.349 4.948 1.00 96.06 96 MET A N 1
ATOM 744 C CA . MET A 1 96 ? 2.532 -10.235 3.808 1.00 96.06 96 MET A CA 1
ATOM 745 C C . MET A 1 96 ? 3.200 -11.572 3.468 1.00 96.06 96 MET A C 1
ATOM 747 O O . MET A 1 96 ? 3.409 -11.854 2.289 1.00 96.06 96 MET A O 1
ATOM 751 N N . ALA A 1 97 ? 3.541 -12.389 4.469 1.00 94.88 97 ALA A N 1
ATOM 752 C CA . ALA A 1 97 ? 4.089 -13.726 4.250 1.00 94.88 97 ALA A CA 1
ATOM 753 C C . ALA A 1 97 ? 3.065 -14.643 3.566 1.00 94.88 97 ALA A C 1
ATOM 755 O O . ALA A 1 97 ? 3.395 -15.312 2.588 1.00 94.88 97 ALA A O 1
ATOM 756 N N . GLU A 1 98 ? 1.811 -14.609 4.019 1.00 95.31 98 GLU A N 1
ATOM 757 C CA . GLU A 1 98 ? 0.734 -15.396 3.421 1.00 95.31 98 GLU A CA 1
ATOM 758 C C . GLU A 1 98 ? 0.441 -14.966 1.979 1.00 95.31 98 GLU A C 1
ATOM 760 O O . GLU A 1 98 ? 0.343 -15.809 1.089 1.00 95.31 98 GLU A O 1
ATOM 765 N N . ALA A 1 99 ? 0.389 -13.659 1.706 1.00 93.50 99 ALA A N 1
ATOM 766 C CA . ALA A 1 99 ? 0.205 -13.157 0.346 1.00 93.50 99 ALA A CA 1
ATOM 767 C C . ALA A 1 99 ? 1.332 -13.614 -0.604 1.00 93.50 99 ALA A C 1
ATOM 769 O O . ALA A 1 99 ? 1.056 -14.014 -1.735 1.00 93.50 99 ALA A O 1
ATOM 770 N N . ARG A 1 100 ? 2.593 -13.637 -0.141 1.00 92.31 100 ARG A N 1
ATOM 771 C CA . ARG A 1 100 ? 3.726 -14.169 -0.926 1.00 92.31 100 ARG A CA 1
ATOM 772 C C . ARG A 1 100 ? 3.580 -15.661 -1.200 1.00 92.31 100 ARG A C 1
ATOM 774 O O . ARG A 1 100 ? 3.702 -16.068 -2.351 1.00 92.31 100 ARG A O 1
ATOM 781 N N . ARG A 1 101 ? 3.248 -16.453 -0.175 1.00 93.50 101 ARG A N 1
ATOM 782 C CA . ARG A 1 101 ? 3.014 -17.898 -0.310 1.00 93.50 101 ARG A CA 1
ATOM 783 C C . ARG A 1 101 ? 1.929 -18.193 -1.349 1.00 93.50 101 ARG A C 1
ATOM 785 O O . ARG A 1 101 ? 2.097 -19.060 -2.201 1.00 93.50 101 ARG A O 1
ATOM 792 N N . LEU A 1 102 ? 0.822 -17.450 -1.311 1.00 89.25 102 LEU A N 1
ATOM 793 C CA . LEU A 1 102 ? -0.268 -17.590 -2.280 1.00 89.25 102 LEU A CA 1
ATOM 794 C C . LEU A 1 102 ? 0.153 -17.178 -3.698 1.00 89.25 102 LEU A C 1
ATOM 796 O O . LEU A 1 102 ? -0.254 -17.825 -4.664 1.00 89.25 102 LEU A O 1
ATOM 800 N N . ALA A 1 103 ? 0.974 -16.135 -3.841 1.00 85.44 103 ALA A N 1
ATOM 801 C CA . ALA A 1 103 ? 1.513 -15.722 -5.135 1.00 85.44 103 ALA A CA 1
ATOM 802 C C . ALA A 1 103 ? 2.455 -16.782 -5.735 1.00 85.44 103 ALA A C 1
ATOM 804 O O . ALA A 1 103 ? 2.394 -17.056 -6.933 1.00 85.44 103 ALA A O 1
ATOM 805 N N . GLU A 1 104 ? 3.293 -17.414 -4.913 1.00 85.38 104 GLU A N 1
ATOM 806 C CA . GLU A 1 104 ? 4.184 -18.506 -5.324 1.00 85.38 104 GLU A CA 1
ATOM 807 C C . GLU A 1 104 ? 3.400 -19.740 -5.783 1.00 85.38 104 GLU A C 1
ATOM 809 O O . G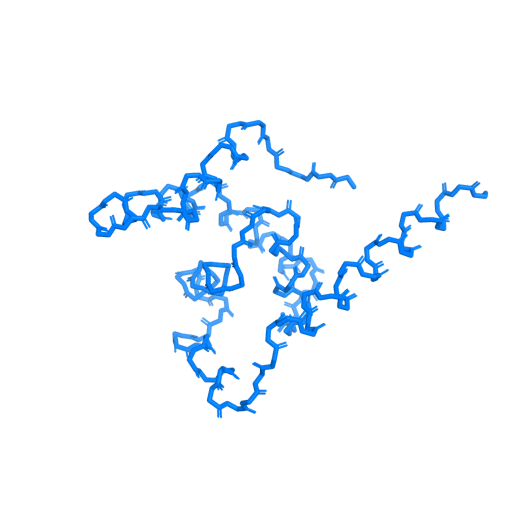LU A 1 104 ? 3.679 -20.274 -6.855 1.00 85.38 104 GLU A O 1
ATOM 814 N N . LEU A 1 105 ? 2.361 -20.140 -5.040 1.00 85.19 105 LEU A N 1
ATOM 815 C CA . LEU A 1 105 ? 1.485 -21.258 -5.415 1.00 85.19 105 LEU A CA 1
ATOM 816 C C . LEU A 1 105 ? 0.769 -21.024 -6.750 1.00 85.19 105 LEU A C 1
ATOM 818 O O . LEU A 1 105 ? 0.678 -21.936 -7.571 1.00 85.19 105 LEU A O 1
ATOM 822 N N . LYS A 1 106 ? 0.289 -19.797 -6.993 1.00 78.94 106 LYS A N 1
ATOM 823 C CA . LYS A 1 106 ? -0.329 -19.432 -8.277 1.00 78.94 106 LYS A CA 1
ATOM 824 C C . LYS A 1 106 ? 0.651 -19.566 -9.441 1.00 78.94 106 LYS A C 1
ATOM 826 O O . LYS A 1 106 ? 0.255 -20.052 -10.490 1.00 78.94 106 LYS A O 1
ATOM 831 N N . ASN A 1 107 ? 1.908 -19.159 -9.257 1.00 69.31 107 ASN A N 1
ATOM 832 C CA . ASN A 1 107 ? 2.920 -19.247 -10.310 1.00 69.31 107 ASN A CA 1
ATOM 833 C C . ASN A 1 107 ? 3.406 -20.691 -10.531 1.00 69.31 107 ASN A C 1
ATOM 835 O O . ASN A 1 107 ? 3.631 -21.072 -11.677 1.00 69.31 107 ASN A O 1
ATOM 839 N N . GLY A 1 108 ? 3.519 -21.501 -9.471 1.00 61.78 108 GLY A N 1
ATOM 840 C CA . GLY A 1 108 ? 3.946 -22.904 -9.558 1.00 61.78 108 GLY A CA 1
ATOM 841 C C . GLY A 1 108 ? 2.962 -23.805 -10.313 1.00 61.78 108 GLY A C 1
ATOM 842 O O . GLY A 1 108 ? 3.388 -24.681 -11.059 1.00 61.78 108 GLY A O 1
ATOM 843 N N . ASN A 1 109 ? 1.659 -23.523 -10.212 1.00 56.56 109 ASN A N 1
ATOM 844 C CA . ASN A 1 109 ? 0.596 -24.239 -10.931 1.00 56.56 109 ASN A CA 1
ATOM 845 C C . ASN A 1 109 ? 0.464 -23.869 -12.425 1.00 56.56 109 ASN A C 1
ATOM 847 O O . ASN A 1 109 ? -0.421 -24.386 -13.097 1.00 56.56 109 ASN A O 1
ATOM 851 N N . THR A 1 110 ? 1.307 -22.977 -12.954 1.00 52.25 110 THR A N 1
ATOM 852 C CA . THR A 1 110 ? 1.314 -22.599 -14.387 1.00 52.25 110 THR A CA 1
ATOM 853 C C . THR A 1 110 ? 2.327 -23.401 -15.214 1.00 52.25 110 THR A C 1
ATOM 855 O O . THR A 1 110 ? 2.588 -23.046 -16.362 1.00 52.25 110 THR A O 1
ATOM 858 N N . THR A 1 111 ? 2.925 -24.443 -14.627 1.00 48.59 111 THR A N 1
ATOM 859 C CA . THR A 1 111 ? 4.051 -25.200 -15.205 1.00 48.59 111 THR A CA 1
ATOM 860 C C . THR A 1 111 ? 3.732 -26.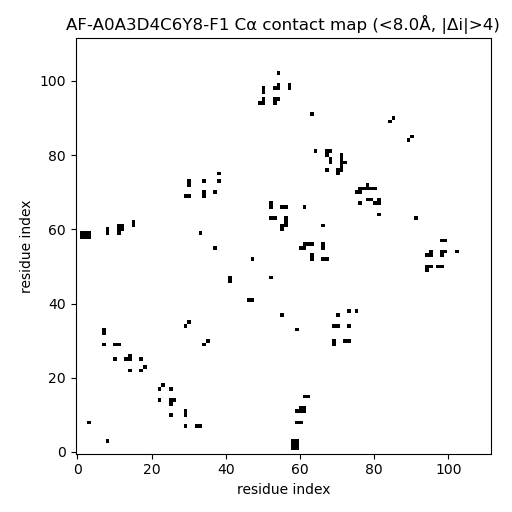660 -15.550 1.00 48.59 111 THR A C 1
ATOM 862 O O . THR A 1 111 ? 4.662 -27.389 -15.882 1.00 48.59 111 THR A O 1
ATOM 865 N N . ASP A 1 112 ? 2.460 -27.068 -15.514 1.00 40.03 112 ASP A N 1
ATOM 866 C CA . ASP A 1 112 ? 1.991 -28.389 -15.976 1.00 40.03 112 ASP A CA 1
ATOM 867 C C . ASP A 1 112 ? 1.083 -28.268 -17.210 1.00 40.03 112 ASP A C 1
ATOM 869 O O . ASP A 1 112 ? 0.170 -27.406 -17.196 1.00 40.03 112 ASP A O 1
#

Mean predicted aligned error: 5.04 Å

Foldseek 3Di:
DQPADPVLLVLQVCLVVDDDPRVVVSLVVCLVPVVVVVVVVCVVVPQDDLLNLLLSCVSSVHQSVSSVVSCCVVVVDPPCVVVVCVVVVNDSVVSNVVSVVVVVVVVVVVPD

Solvent-accessible surface area (backbone atoms only — not comparable to full-atom values): 6386 Å² total; per-residue (Å²): 129,77,82,54,53,75,70,54,49,52,52,32,56,51,45,76,74,44,57,74,72,60,24,53,55,45,47,53,52,42,41,69,67,48,40,60,57,53,51,52,53,38,65,76,68,56,79,84,48,75,55,52,51,31,42,48,13,63,46,56,55,39,51,65,63,59,44,42,51,46,34,24,76,72,65,76,38,63,82,62,50,60,58,52,43,50,74,74,65,56,56,65,68,59,46,43,51,51,33,49,54,54,53,51,53,60,60,61,69,72,75,121